Protein AF-A0A2V5Q9U6-F1 (afdb_monomer)

Sequence (113 aa):
DKLDFEEENKKVVEKGGKPAEAVPVLLGITKASLETDSFISAASFQDTTRVLTEAATLGKVDKLRGFKENVIMGHLIPAGTGFPEHRQIKLVEKGEPIGAPVMEEAEPQPAIG

Nearest PDB structures (foldseek):
  7rwi-assembly1_D  TM=9.047E-01  e=7.176E-08  Mycobacterium tuberculosis
  4g7z-assembly2_N  TM=9.549E-01  e=2.381E-07  Thermus thermophilus HB8
  8w8n-assembly1_D  TM=9.465E-01  e=2.702E-07  Thermus thermophilus HB8
  5x22-assembly1_D  TM=9.523E-01  e=3.265E-07  Thermus thermophilus HB8
  4oiq-assembly1_D  TM=9.471E-01  e=3.265E-07  Thermus thermophilus HB8

pLDDT: mean 88.53, std 12.09, range [50.31, 98.0]

Solvent-accessible surface area (backbone atoms only — not comparable to full-atom values): 7364 Å² total; per-residue (Å²): 106,72,68,56,50,55,54,50,32,49,56,32,44,76,70,73,45,83,61,83,86,86,77,94,77,92,68,56,73,69,58,52,51,56,69,43,87,39,53,65,45,15,29,70,70,53,65,39,72,60,42,51,51,55,35,62,75,69,64,64,77,71,80,64,78,46,57,60,38,16,56,76,72,71,45,80,37,74,51,73,72,44,30,69,75,59,64,66,64,75,88,76,84,91,70,79,77,91,67,78,83,79,76,77,76,75,74,82,75,79,82,83,128

Foldseek 3Di:
DVVVLVVVQVVQVVVVHDRDDDDDDDDDPLVVQLPDLALQSNLVPDPVVVSVVVCVVVVRDGPCQAQNSCVVVVHDGCDDCNPPVNVPDDDDDPDDDDDDPPPPPPDPDPPDD

Mean predicted aligned error: 10.2 Å

Structure (mmCIF, N/CA/C/O backbone):
data_AF-A0A2V5Q9U6-F1
#
_entry.id   AF-A0A2V5Q9U6-F1
#
loop_
_atom_site.group_PDB
_atom_site.id
_atom_site.type_symbol
_atom_site.label_atom_id
_atom_site.label_alt_id
_atom_site.label_comp_id
_atom_site.label_asym_id
_atom_site.label_entity_id
_atom_site.label_seq_id
_atom_site.pdbx_PDB_ins_code
_atom_site.Cartn_x
_atom_site.Cartn_y
_atom_site.Cartn_z
_atom_site.occupancy
_atom_site.B_iso_or_equiv
_atom_site.auth_seq_id
_atom_site.auth_comp_id
_atom_site.auth_asym_id
_atom_site.auth_atom_id
_atom_site.pdbx_PDB_model_num
ATOM 1 N N . ASP A 1 1 ? -9.430 1.331 0.817 1.00 83.25 1 ASP A N 1
ATOM 2 C CA . ASP A 1 1 ? -9.485 2.382 -0.226 1.00 83.25 1 ASP A CA 1
ATOM 3 C C . ASP A 1 1 ? -10.926 2.582 -0.744 1.00 83.25 1 ASP A C 1
ATOM 5 O O . ASP A 1 1 ? -11.808 1.807 -0.380 1.00 83.25 1 ASP A O 1
ATOM 9 N N . LYS A 1 2 ? -11.195 3.605 -1.573 1.00 87.19 2 LYS A N 1
ATOM 10 C CA . LYS A 1 2 ? -12.458 3.795 -2.314 1.00 87.19 2 LYS A CA 1
ATOM 11 C C . LYS A 1 2 ? -12.796 2.572 -3.175 1.00 87.19 2 LYS A C 1
ATOM 13 O O . LYS A 1 2 ? -13.957 2.177 -3.221 1.00 87.19 2 LYS A O 1
ATOM 18 N N . LEU A 1 3 ? -11.798 1.972 -3.828 1.00 88.25 3 LEU A N 1
ATOM 19 C CA . LEU A 1 3 ? -12.013 0.787 -4.667 1.00 88.25 3 LEU A CA 1
ATOM 20 C C . LEU A 1 3 ? -12.500 -0.414 -3.846 1.00 88.25 3 LEU A C 1
ATOM 22 O O . LEU A 1 3 ? -13.470 -1.060 -4.233 1.00 88.25 3 LEU A O 1
ATOM 26 N N . ASP A 1 4 ? -11.894 -0.668 -2.682 1.00 89.75 4 ASP A N 1
ATOM 27 C CA . ASP A 1 4 ? -12.337 -1.755 -1.796 1.00 89.75 4 ASP A CA 1
ATOM 28 C C . ASP A 1 4 ? -13.749 -1.502 -1.255 1.00 89.75 4 ASP A C 1
ATOM 30 O O . ASP A 1 4 ? -14.545 -2.430 -1.130 1.00 89.75 4 ASP A O 1
ATOM 34 N N . PHE A 1 5 ? -14.075 -0.240 -0.951 1.00 92.69 5 PHE A N 1
ATOM 35 C CA . PHE A 1 5 ? -15.416 0.153 -0.520 1.00 92.69 5 PHE A CA 1
ATOM 36 C C . PHE A 1 5 ? -16.467 -0.143 -1.597 1.00 92.69 5 PHE A C 1
ATOM 38 O O . PHE A 1 5 ? -17.518 -0.708 -1.295 1.00 92.69 5 PHE A O 1
ATOM 45 N N . GLU A 1 6 ? -16.186 0.207 -2.855 1.00 93.50 6 GLU A N 1
ATOM 46 C CA . GLU A 1 6 ? -17.0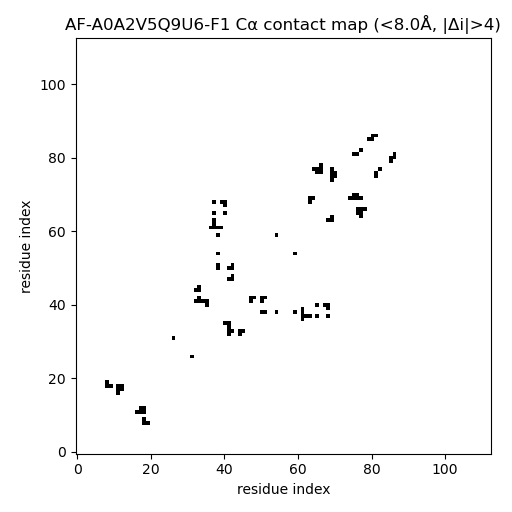76 -0.079 -3.984 1.00 93.50 6 GLU A CA 1
ATOM 47 C C . GLU A 1 6 ? -17.207 -1.590 -4.238 1.00 93.50 6 GLU A C 1
ATOM 49 O O . GLU A 1 6 ? -18.319 -2.083 -4.452 1.00 93.50 6 GLU A O 1
ATOM 54 N N . GLU A 1 7 ? -16.102 -2.341 -4.162 1.00 94.56 7 GLU A N 1
ATOM 55 C CA . GLU A 1 7 ? -16.100 -3.798 -4.324 1.00 94.56 7 GLU A CA 1
ATOM 56 C C . GLU A 1 7 ? -16.922 -4.495 -3.230 1.00 94.56 7 GLU A C 1
ATOM 58 O O . GLU A 1 7 ? -17.738 -5.374 -3.524 1.00 94.56 7 GLU A O 1
ATOM 63 N N . GLU A 1 8 ? -16.750 -4.097 -1.969 1.00 95.19 8 GLU A N 1
ATOM 64 C CA . GLU A 1 8 ? -17.477 -4.699 -0.852 1.00 95.19 8 GLU A CA 1
ATOM 65 C C . GLU A 1 8 ? -18.965 -4.341 -0.894 1.00 95.19 8 GLU A C 1
ATOM 67 O O . GLU A 1 8 ? -19.819 -5.215 -0.732 1.00 95.19 8 GLU A O 1
ATOM 72 N N . ASN A 1 9 ? -19.304 -3.092 -1.225 1.00 96.00 9 ASN A N 1
ATOM 73 C CA . ASN A 1 9 ? -20.695 -2.694 -1.428 1.00 96.00 9 ASN A CA 1
ATOM 74 C C . ASN A 1 9 ? -21.370 -3.505 -2.535 1.00 96.00 9 ASN A C 1
ATOM 76 O O . ASN A 1 9 ? -22.518 -3.922 -2.369 1.00 96.00 9 ASN A O 1
ATOM 80 N N . LYS A 1 10 ? -20.665 -3.785 -3.636 1.00 96.06 10 LYS A N 1
ATOM 81 C CA . LYS A 1 10 ? -21.189 -4.642 -4.703 1.00 96.06 10 LYS A CA 1
ATOM 82 C C . LYS A 1 10 ? -21.539 -6.040 -4.176 1.00 96.06 10 LYS A C 1
ATOM 84 O O . LYS A 1 10 ? -22.649 -6.511 -4.415 1.00 96.06 10 LYS A O 1
ATOM 89 N N . LYS A 1 11 ? -20.654 -6.663 -3.387 1.00 96.56 11 LYS A N 1
ATOM 90 C CA . LYS A 1 11 ? -20.904 -7.981 -2.767 1.00 96.56 11 LYS A CA 1
ATOM 91 C C . LYS A 1 11 ? -22.097 -7.962 -1.812 1.00 96.56 11 LYS A C 1
ATOM 93 O O . LYS A 1 11 ? -22.851 -8.932 -1.752 1.00 96.56 11 LYS A O 1
ATOM 98 N N . VAL A 1 12 ? -22.266 -6.888 -1.041 1.00 96.12 12 VAL A N 1
ATOM 99 C CA . VAL A 1 12 ? -23.394 -6.739 -0.108 1.00 96.12 12 VAL A CA 1
ATOM 100 C C . VAL A 1 12 ? -24.717 -6.639 -0.866 1.00 96.12 12 VAL A C 1
ATOM 102 O O . VAL A 1 12 ? -25.675 -7.322 -0.505 1.00 96.12 12 VAL A O 1
ATOM 105 N N . VAL A 1 13 ? -24.759 -5.849 -1.941 1.00 95.44 13 VAL A N 1
ATOM 106 C C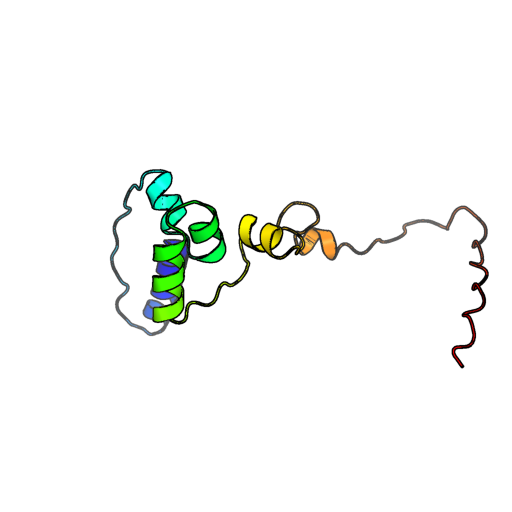A . VAL A 1 13 ? -25.950 -5.702 -2.793 1.00 95.44 13 VAL A CA 1
ATOM 107 C C . VAL A 1 13 ? -26.314 -7.022 -3.472 1.00 95.44 13 VAL A C 1
ATOM 109 O O . VAL A 1 13 ? -27.482 -7.399 -3.476 1.00 95.44 13 VAL A O 1
ATOM 112 N N . GLU A 1 14 ? -25.330 -7.769 -3.981 1.00 96.00 14 GLU A N 1
ATOM 113 C CA . GLU A 1 14 ? -25.546 -9.100 -4.576 1.00 96.00 14 GLU A CA 1
ATOM 114 C C . GLU A 1 14 ? -26.151 -10.103 -3.581 1.00 96.00 14 GLU A C 1
ATOM 116 O O . GLU A 1 14 ? -26.926 -10.977 -3.965 1.00 96.00 14 GLU A O 1
ATOM 121 N N . LYS A 1 15 ? -25.854 -9.951 -2.286 1.00 95.94 15 LYS A N 1
ATOM 122 C CA . LYS A 1 15 ? -26.439 -10.750 -1.197 1.00 95.94 15 LYS A CA 1
ATOM 123 C C . LYS A 1 15 ? -27.792 -10.215 -0.702 1.00 95.94 15 LYS A C 1
ATOM 125 O O . LYS A 1 15 ? -28.326 -10.743 0.271 1.00 95.94 15 LYS A O 1
ATOM 130 N N . GLY A 1 16 ? -28.342 -9.174 -1.334 1.00 94.44 16 GLY A N 1
ATOM 131 C CA . GLY A 1 16 ? -29.603 -8.533 -0.945 1.00 94.44 16 GLY A CA 1
ATOM 132 C C . GLY A 1 16 ? -29.505 -7.640 0.298 1.00 94.44 16 GLY A C 1
ATOM 133 O O . GLY A 1 16 ? -30.528 -7.290 0.886 1.00 94.44 16 GLY A O 1
ATOM 134 N N . GLY A 1 17 ? -28.290 -7.293 0.728 1.00 95.81 17 GLY A N 1
ATOM 135 C CA . GLY A 1 17 ? -28.049 -6.403 1.861 1.00 95.81 17 GLY A CA 1
ATOM 136 C C . GLY A 1 17 ? -28.144 -4.919 1.496 1.00 95.81 17 GLY A C 1
ATOM 137 O O . GLY A 1 17 ? -28.199 -4.537 0.327 1.00 95.81 17 GLY A O 1
ATOM 138 N N . LYS A 1 18 ? -28.124 -4.058 2.521 1.00 95.69 18 LYS A N 1
AT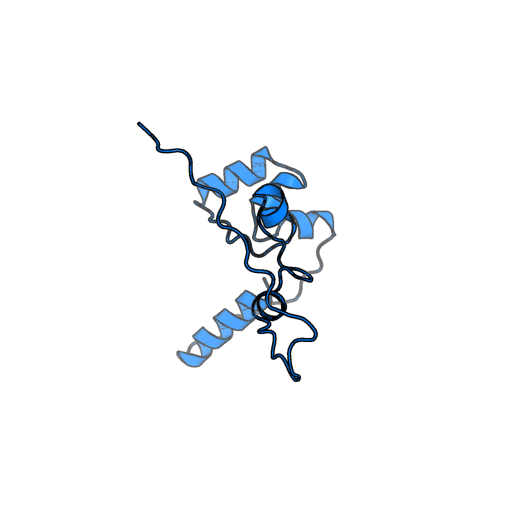OM 139 C CA . LYS A 1 18 ? -28.0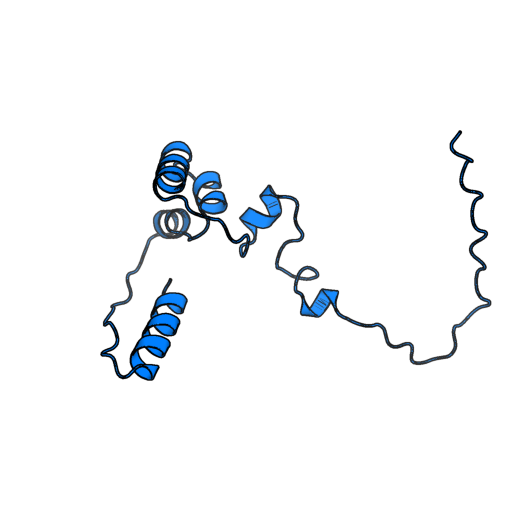71 -2.600 2.349 1.00 95.69 18 LYS A CA 1
ATOM 140 C C . LYS A 1 18 ? -26.609 -2.149 2.174 1.00 95.6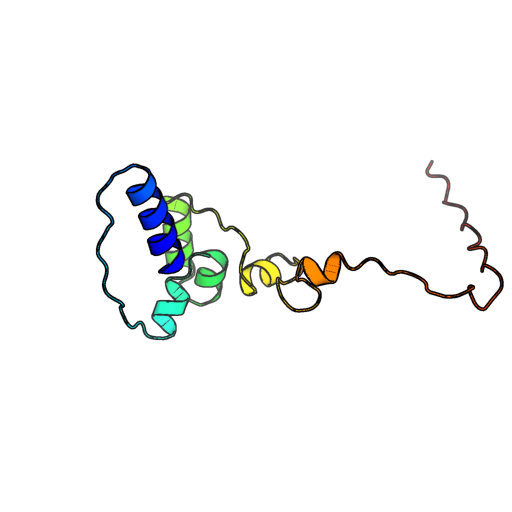9 18 LYS A C 1
ATOM 142 O O . LYS A 1 18 ? -25.810 -2.443 3.064 1.00 95.69 18 LYS A O 1
ATOM 147 N N . PRO A 1 19 ? -26.248 -1.439 1.088 1.00 95.25 19 PRO A N 1
ATOM 1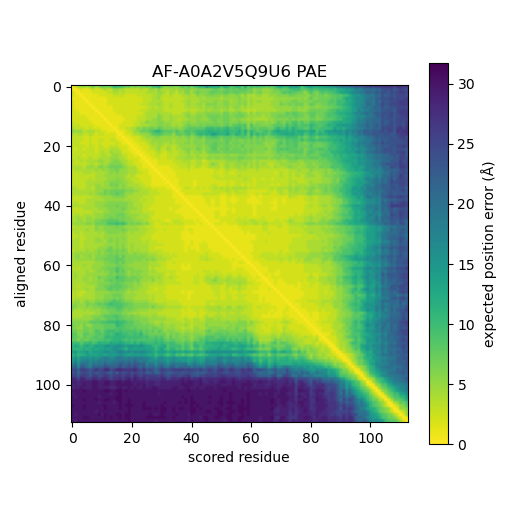48 C CA . PRO A 1 19 ? -24.889 -0.934 0.896 1.00 95.25 19 PRO A CA 1
ATOM 149 C C . PRO A 1 19 ? -24.534 0.131 1.940 1.00 95.25 19 PRO A C 1
ATOM 151 O O . PRO A 1 19 ? -25.409 0.827 2.460 1.00 95.25 19 PRO A O 1
ATOM 154 N N . ALA A 1 20 ? -23.242 0.270 2.227 1.00 95.38 20 ALA A N 1
ATOM 155 C CA . ALA A 1 20 ? -22.720 1.316 3.092 1.00 95.38 20 ALA A CA 1
ATOM 156 C C . ALA A 1 20 ? -22.696 2.677 2.375 1.00 95.38 20 ALA A C 1
ATOM 158 O O . ALA A 1 20 ? -22.479 2.756 1.164 1.00 95.38 20 ALA A O 1
ATOM 159 N N . GLU A 1 21 ? -22.873 3.751 3.143 1.00 94.69 21 GLU A N 1
ATOM 160 C CA . GLU A 1 21 ? -22.789 5.139 2.680 1.00 94.69 21 GLU A CA 1
ATOM 161 C C . GLU A 1 21 ? -21.446 5.743 3.115 1.00 94.69 21 GLU A C 1
ATOM 163 O O . GLU A 1 21 ? -21.009 5.545 4.249 1.00 94.69 21 GLU A O 1
ATOM 168 N N . ALA A 1 22 ? -20.782 6.478 2.223 1.00 93.56 22 ALA A N 1
ATOM 169 C CA . ALA A 1 22 ? -19.511 7.140 2.509 1.00 93.56 22 ALA A CA 1
ATOM 170 C C . ALA A 1 22 ? -19.422 8.490 1.793 1.00 93.56 22 ALA A C 1
ATOM 172 O O . ALA A 1 22 ? -20.083 8.720 0.780 1.00 93.56 22 ALA A O 1
ATOM 173 N N . VAL A 1 23 ? -18.566 9.374 2.307 1.00 94.25 23 VAL A N 1
ATOM 174 C CA . VAL A 1 23 ? -18.263 10.680 1.711 1.00 94.25 23 VAL A CA 1
ATOM 175 C C . VAL A 1 23 ? -16.768 10.779 1.402 1.00 94.25 23 VAL A C 1
ATOM 177 O O . VAL A 1 23 ? -15.955 10.263 2.172 1.00 94.25 23 VAL A O 1
ATOM 180 N N . PRO A 1 24 ? -16.372 11.421 0.289 1.00 91.94 24 PRO A N 1
ATOM 181 C CA . PRO A 1 24 ? -14.963 11.608 -0.025 1.00 91.94 24 PRO A CA 1
ATOM 182 C C . PRO A 1 24 ? -14.308 12.540 1.000 1.00 91.94 24 PRO A C 1
ATOM 184 O O . PRO A 1 24 ? -14.845 13.596 1.331 1.00 91.94 24 PRO A O 1
ATOM 187 N N . VAL A 1 25 ? -13.120 12.162 1.474 1.00 92.25 25 VAL A N 1
ATOM 188 C CA . VAL A 1 25 ? -12.312 12.964 2.401 1.00 92.25 25 VAL A CA 1
ATOM 189 C C . VAL A 1 25 ? -11.006 13.342 1.715 1.00 92.25 25 VAL A C 1
ATOM 191 O O . VAL A 1 25 ? -10.310 12.482 1.177 1.00 92.25 25 VAL A O 1
ATOM 194 N N . LEU A 1 26 ? -10.660 14.631 1.743 1.00 94.06 26 LEU A N 1
ATOM 195 C CA . LEU A 1 26 ? -9.388 15.117 1.217 1.00 94.06 26 LEU A CA 1
ATOM 196 C C . LEU A 1 26 ? -8.299 14.992 2.285 1.00 94.06 26 LEU A C 1
ATOM 198 O O . LEU A 1 26 ? -8.406 15.565 3.369 1.00 94.06 26 LEU A O 1
ATOM 202 N N . LEU A 1 27 ? -7.236 14.258 1.964 1.00 93.88 27 LEU A N 1
ATOM 203 C CA . LEU A 1 27 ? -6.067 14.087 2.822 1.00 93.88 27 LEU A CA 1
ATOM 204 C C . LEU A 1 27 ? -4.873 14.851 2.239 1.00 93.88 27 LEU A C 1
ATOM 206 O O . LEU A 1 27 ? -4.697 14.914 1.024 1.00 93.88 27 LEU A O 1
ATOM 210 N N . GLY A 1 28 ? -4.028 15.412 3.108 1.00 96.88 28 GLY A N 1
ATOM 211 C CA . GLY A 1 28 ? -2.732 15.955 2.694 1.00 96.88 28 GLY A CA 1
ATOM 212 C C . GLY A 1 28 ? -1.754 14.846 2.291 1.00 96.88 28 GLY A C 1
ATOM 213 O O . GLY A 1 28 ? -1.899 13.706 2.734 1.00 96.88 28 GLY A O 1
ATOM 214 N N . ILE A 1 29 ? -0.722 15.186 1.508 1.00 95.50 29 ILE A N 1
ATOM 215 C CA . ILE A 1 29 ? 0.232 14.211 0.942 1.00 95.50 29 ILE A CA 1
ATOM 216 C C . ILE A 1 29 ? 0.889 13.313 2.000 1.00 95.50 29 ILE A C 1
ATOM 218 O O . ILE A 1 29 ? 1.017 12.109 1.792 1.00 95.50 29 ILE A O 1
ATOM 222 N N . THR A 1 30 ? 1.243 13.869 3.161 1.00 95.25 30 THR A N 1
ATOM 223 C CA . THR A 1 30 ? 1.865 13.129 4.266 1.00 95.25 30 THR A CA 1
ATOM 224 C C . THR A 1 30 ? 0.901 12.103 4.843 1.00 95.25 30 THR A C 1
ATOM 226 O O . THR A 1 30 ? 1.255 10.938 4.991 1.00 95.25 30 THR A O 1
ATOM 229 N N . LYS A 1 31 ? -0.342 12.519 5.115 1.00 93.38 31 LYS A N 1
ATOM 230 C CA . LYS A 1 31 ? -1.359 11.628 5.675 1.00 93.38 31 LYS A CA 1
ATOM 231 C C . LYS A 1 31 ? -1.741 10.543 4.671 1.00 93.38 31 LYS A C 1
ATOM 233 O O . LYS A 1 31 ? -1.745 9.378 5.029 1.00 93.38 31 LYS A O 1
ATOM 238 N N . ALA A 1 32 ? -1.955 10.905 3.407 1.00 92.56 32 ALA A N 1
ATOM 239 C CA . ALA A 1 32 ? -2.215 9.937 2.345 1.00 92.56 32 ALA A CA 1
ATOM 240 C C . ALA A 1 32 ? -1.077 8.907 2.187 1.00 92.56 32 ALA A C 1
ATOM 242 O O . ALA A 1 32 ? -1.344 7.742 1.919 1.00 92.56 32 ALA A O 1
ATOM 243 N N . SER A 1 33 ? 0.183 9.313 2.391 1.00 93.44 33 SER A N 1
ATOM 244 C CA . SER A 1 33 ? 1.340 8.412 2.277 1.00 93.44 33 SER A CA 1
ATOM 245 C C . SER A 1 33 ? 1.503 7.466 3.469 1.00 93.44 33 SER A C 1
ATOM 247 O O . SER A 1 33 ? 2.025 6.370 3.292 1.00 93.44 33 SER A O 1
ATOM 249 N N . LEU A 1 34 ? 1.082 7.874 4.672 1.00 93.69 34 LEU A N 1
ATOM 250 C CA . LEU A 1 34 ? 1.116 7.032 5.876 1.00 93.69 34 LEU A CA 1
ATOM 251 C C . LEU A 1 34 ? -0.078 6.068 5.956 1.00 93.69 34 LEU A C 1
ATOM 253 O O . LEU A 1 34 ? 0.057 4.993 6.527 1.00 93.69 34 LEU A O 1
ATOM 257 N N . GLU A 1 35 ? -1.220 6.441 5.375 1.00 90.75 35 GLU A N 1
ATOM 258 C CA . GLU A 1 35 ? -2.465 5.651 5.354 1.00 90.75 35 GLU A CA 1
ATOM 259 C C . GLU A 1 35 ? -2.529 4.646 4.186 1.00 90.75 35 GLU A C 1
ATOM 261 O O . GLU A 1 35 ? -3.585 4.084 3.905 1.00 90.75 35 GLU A O 1
ATOM 266 N N . THR A 1 36 ? -1.421 4.424 3.471 1.00 91.38 36 THR A N 1
ATOM 267 C CA . THR A 1 36 ? -1.355 3.387 2.430 1.00 91.38 36 THR A CA 1
ATOM 268 C C . THR A 1 36 ? -1.525 1.987 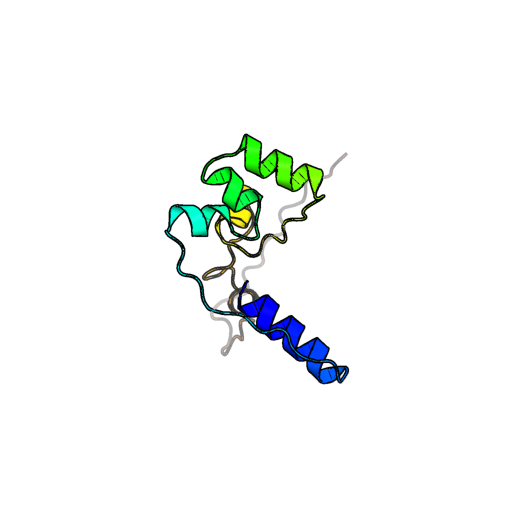3.030 1.00 91.38 36 THR A C 1
ATOM 270 O O . THR A 1 36 ? -1.083 1.714 4.148 1.00 91.38 36 THR A O 1
ATOM 273 N N . ASP A 1 37 ? -2.132 1.071 2.273 1.00 91.12 37 ASP A N 1
ATOM 274 C CA . ASP A 1 37 ? -2.386 -0.302 2.728 1.00 91.12 37 ASP A CA 1
ATOM 275 C C . ASP A 1 37 ? -1.096 -1.090 3.000 1.00 91.12 37 ASP A C 1
ATOM 277 O O . ASP A 1 37 ? -1.074 -2.002 3.831 1.00 91.12 37 ASP A O 1
ATOM 281 N N . SER A 1 38 ? -0.009 -0.732 2.312 1.00 95.50 38 SER A N 1
ATOM 282 C CA . SER A 1 38 ? 1.295 -1.343 2.527 1.00 95.50 38 SER A CA 1
ATOM 283 C C . SER A 1 38 ? 2.005 -0.731 3.727 1.00 95.50 38 SER A C 1
ATOM 285 O O . SER A 1 38 ? 2.517 0.393 3.679 1.00 95.50 38 SER A O 1
ATOM 287 N N . PHE A 1 39 ? 2.132 -1.517 4.795 1.00 96.44 39 PHE A N 1
ATOM 288 C CA . PHE A 1 39 ? 2.907 -1.087 5.953 1.00 96.44 39 PHE A CA 1
ATOM 289 C C . PHE A 1 39 ? 4.406 -0.992 5.633 1.00 96.44 39 PHE A C 1
ATOM 291 O O . PHE A 1 39 ? 5.092 -0.190 6.259 1.00 96.44 39 PHE A O 1
ATOM 298 N N . ILE A 1 40 ? 4.919 -1.757 4.657 1.00 96.56 40 ILE A N 1
ATOM 299 C CA . ILE A 1 40 ? 6.319 -1.666 4.213 1.00 96.56 40 ILE A CA 1
ATOM 300 C C . ILE A 1 40 ? 6.564 -0.298 3.568 1.00 96.56 40 ILE A C 1
ATOM 302 O O . ILE A 1 40 ? 7.494 0.423 3.941 1.00 96.56 40 ILE A O 1
ATOM 306 N N . SER A 1 41 ? 5.687 0.098 2.644 1.00 96.00 41 SER A N 1
ATOM 307 C CA . SER A 1 41 ? 5.729 1.407 1.999 1.00 96.00 41 SER A CA 1
ATOM 308 C C . SER A 1 41 ? 5.551 2.541 3.012 1.00 96.00 41 SER A C 1
ATOM 310 O O . SER A 1 41 ? 6.348 3.482 2.993 1.00 96.00 41 SER A O 1
ATOM 312 N N . ALA A 1 42 ? 4.574 2.443 3.922 1.00 96.25 42 ALA A N 1
ATOM 313 C CA . ALA A 1 42 ? 4.327 3.446 4.960 1.00 96.25 42 ALA A CA 1
ATOM 314 C C . ALA A 1 42 ? 5.524 3.598 5.920 1.00 96.25 42 ALA A C 1
ATOM 316 O O . ALA A 1 42 ? 6.004 4.710 6.135 1.00 96.25 42 ALA A O 1
ATOM 317 N N . ALA A 1 43 ? 6.065 2.487 6.433 1.00 96.94 43 ALA A N 1
ATOM 318 C CA . ALA A 1 43 ? 7.182 2.487 7.381 1.00 96.94 43 ALA A CA 1
ATOM 319 C C . ALA A 1 43 ? 8.492 3.001 6.762 1.00 96.94 43 ALA A C 1
ATOM 321 O O . ALA A 1 43 ? 9.319 3.575 7.472 1.00 96.94 43 ALA A O 1
ATOM 322 N N . SER A 1 44 ? 8.674 2.816 5.447 1.00 96.88 44 SER A N 1
ATOM 323 C CA . SER A 1 44 ? 9.814 3.359 4.691 1.00 96.88 44 SER A CA 1
ATOM 324 C C . SER A 1 44 ? 9.728 4.868 4.443 1.00 96.88 44 SER A C 1
ATOM 326 O O . SER A 1 44 ? 10.727 5.488 4.086 1.00 96.88 44 SER A O 1
ATOM 328 N N . PHE A 1 45 ? 8.539 5.462 4.588 1.00 95.62 45 PHE A N 1
ATOM 329 C CA . PHE A 1 45 ? 8.347 6.893 4.408 1.00 95.62 45 PHE A CA 1
ATOM 330 C C . PHE A 1 45 ? 8.729 7.647 5.683 1.00 95.62 45 PHE A C 1
ATOM 332 O O . PHE A 1 45 ? 9.714 8.383 5.669 1.00 95.62 45 PHE A O 1
ATOM 339 N N . GLN A 1 46 ? 7.960 7.467 6.763 1.00 95.88 46 GLN A N 1
ATOM 340 C CA . GLN A 1 46 ? 8.137 8.122 8.069 1.00 95.88 46 GLN A CA 1
ATOM 341 C C . GLN A 1 46 ? 7.493 7.273 9.189 1.00 95.88 46 GLN A C 1
ATOM 343 O O . GLN A 1 46 ? 6.859 6.258 8.911 1.00 95.88 46 GLN A O 1
ATOM 348 N N . ASP A 1 47 ? 7.647 7.682 10.456 1.00 95.75 47 ASP A N 1
ATOM 349 C CA . ASP A 1 47 ? 7.007 7.059 11.634 1.00 95.75 47 ASP A CA 1
ATOM 350 C C . ASP A 1 47 ? 7.229 5.537 11.780 1.00 95.75 47 ASP A C 1
ATOM 352 O O . ASP A 1 47 ? 6.378 4.811 12.300 1.00 95.75 47 ASP A O 1
ATOM 356 N N . THR A 1 48 ? 8.394 5.040 11.355 1.00 97.38 48 THR A N 1
ATOM 357 C CA . THR A 1 48 ? 8.705 3.608 11.199 1.00 97.38 48 THR A CA 1
ATOM 358 C C . THR A 1 48 ? 8.320 2.755 12.413 1.00 97.38 48 THR A C 1
ATOM 360 O O . THR A 1 48 ? 7.632 1.747 12.261 1.00 97.38 48 THR A O 1
ATOM 363 N N . THR A 1 49 ? 8.696 3.164 13.631 1.00 97.88 49 THR A N 1
ATOM 364 C CA . THR A 1 49 ? 8.393 2.407 14.860 1.00 97.88 49 THR A CA 1
ATOM 365 C C . THR A 1 49 ? 6.892 2.271 15.100 1.00 97.88 49 THR A C 1
ATOM 367 O O . THR A 1 49 ? 6.421 1.190 15.458 1.00 97.88 49 THR A O 1
ATOM 370 N N . ARG A 1 50 ? 6.127 3.348 14.884 1.00 97.12 50 ARG A N 1
ATOM 371 C CA . ARG A 1 50 ? 4.673 3.352 15.077 1.00 97.12 50 ARG A CA 1
ATOM 372 C C . ARG A 1 50 ? 4.001 2.437 14.056 1.00 97.12 50 ARG A C 1
ATOM 374 O O . ARG A 1 50 ? 3.238 1.558 14.445 1.00 97.12 50 ARG A O 1
ATOM 381 N N . VAL A 1 51 ? 4.356 2.586 12.778 1.00 97.38 51 VAL A N 1
ATOM 382 C CA . VAL A 1 51 ? 3.781 1.795 11.678 1.00 97.38 51 VAL A CA 1
ATOM 383 C C . VAL A 1 51 ? 4.045 0.298 11.866 1.00 97.38 51 VAL A C 1
ATOM 385 O O . VAL A 1 51 ? 3.122 -0.506 11.745 1.00 97.38 51 VAL A O 1
ATOM 388 N N . LEU A 1 52 ? 5.278 -0.093 12.208 1.00 97.62 52 LEU A N 1
ATOM 389 C CA . LEU A 1 52 ? 5.617 -1.504 12.427 1.00 97.62 52 LEU A CA 1
ATOM 390 C C . LEU A 1 52 ? 4.917 -2.089 13.660 1.00 97.62 52 LEU A C 1
ATOM 392 O O . LEU A 1 52 ? 4.481 -3.237 13.623 1.00 97.62 52 LEU A O 1
ATOM 396 N N . THR A 1 53 ? 4.761 -1.304 14.730 1.00 98.00 53 THR A N 1
ATOM 397 C CA . THR A 1 53 ? 4.057 -1.744 15.946 1.00 98.00 53 THR A CA 1
ATOM 398 C C . THR A 1 53 ? 2.577 -2.003 15.667 1.00 98.00 53 THR A C 1
ATOM 400 O O . THR A 1 53 ? 2.045 -3.047 16.051 1.00 98.00 53 THR A O 1
ATOM 403 N N . GLU A 1 54 ? 1.908 -1.087 14.965 1.00 96.31 54 GLU A N 1
ATOM 404 C CA . GLU A 1 54 ? 0.505 -1.246 14.567 1.00 96.31 54 GLU A CA 1
ATOM 405 C C .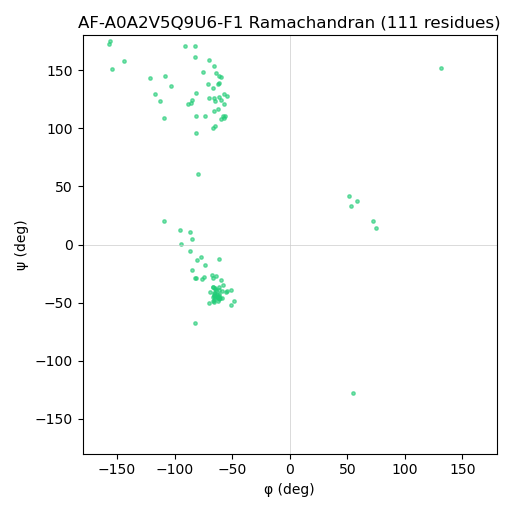 GLU A 1 54 ? 0.324 -2.449 13.631 1.00 96.31 54 GLU A C 1
ATOM 407 O O . GLU A 1 54 ? -0.574 -3.267 13.837 1.00 96.31 54 GLU A O 1
ATOM 412 N N . ALA A 1 55 ? 1.206 -2.603 12.637 1.00 97.12 55 ALA A N 1
ATOM 413 C CA . ALA A 1 55 ? 1.173 -3.729 11.710 1.00 97.12 55 ALA A CA 1
ATOM 414 C C . ALA A 1 55 ? 1.368 -5.077 12.422 1.00 97.12 55 ALA A C 1
ATOM 416 O O . ALA A 1 55 ? 0.610 -6.010 12.158 1.00 97.12 55 ALA A O 1
ATOM 417 N N . ALA A 1 56 ? 2.324 -5.167 13.352 1.00 97.69 56 ALA A N 1
ATOM 418 C CA . ALA A 1 56 ? 2.574 -6.375 14.135 1.00 97.69 56 ALA A CA 1
ATOM 419 C C . ALA A 1 56 ? 1.393 -6.722 15.053 1.00 97.69 56 ALA A C 1
ATOM 421 O O . ALA A 1 56 ? 0.988 -7.879 15.125 1.00 97.69 56 ALA A O 1
ATOM 422 N N . THR A 1 57 ? 0.800 -5.718 15.705 1.00 97.75 57 THR A N 1
ATOM 423 C CA . THR A 1 57 ? -0.346 -5.909 16.611 1.00 97.75 57 THR A CA 1
ATOM 424 C C . THR A 1 57 ? -1.587 -6.400 15.864 1.00 97.75 57 THR A C 1
ATOM 426 O O . THR A 1 57 ? -2.324 -7.242 16.370 1.00 97.75 57 THR A O 1
ATOM 429 N N . LEU A 1 58 ? -1.813 -5.898 14.648 1.00 96.06 58 LEU A N 1
ATOM 430 C CA . LEU A 1 58 ? -2.940 -6.287 13.796 1.00 96.06 58 LEU A CA 1
ATOM 431 C C . LEU A 1 58 ? -2.658 -7.530 12.935 1.00 96.06 58 LEU A C 1
ATOM 433 O O . LEU A 1 58 ? -3.553 -7.982 12.224 1.00 96.06 58 LEU A O 1
ATOM 437 N N . GLY A 1 59 ? -1.427 -8.056 12.948 1.00 96.38 59 GLY A N 1
ATOM 438 C CA . GLY A 1 59 ? -1.010 -9.149 12.068 1.00 96.38 59 GLY A CA 1
ATOM 439 C C . GLY A 1 59 ? -1.155 -8.810 10.581 1.00 96.38 59 GLY A C 1
ATOM 440 O O . GLY A 1 59 ? -1.572 -9.659 9.793 1.00 96.38 59 GLY A O 1
ATOM 441 N N . LYS A 1 60 ? -0.873 -7.557 10.189 1.00 95.88 60 LYS A N 1
ATOM 442 C CA . LYS A 1 60 ? -1.025 -7.110 8.797 1.00 95.88 60 LYS A CA 1
ATOM 443 C C . LYS A 1 60 ? -0.108 -7.907 7.866 1.00 95.88 60 LYS A C 1
ATOM 445 O O . LYS A 1 60 ? 1.064 -8.125 8.159 1.00 95.88 60 LYS A O 1
ATOM 450 N N . VAL A 1 61 ? -0.643 -8.268 6.702 1.00 95.81 61 VAL A N 1
ATOM 451 C CA . VAL A 1 61 ? 0.102 -8.919 5.619 1.00 95.81 61 VAL A CA 1
ATOM 452 C C . VAL A 1 61 ? 0.199 -7.957 4.446 1.00 95.81 61 VAL A C 1
ATOM 454 O O . VAL A 1 61 ? -0.822 -7.501 3.927 1.00 95.81 61 VAL A O 1
ATOM 457 N N . ASP A 1 62 ? 1.426 -7.669 4.025 1.00 95.88 62 ASP A N 1
ATOM 458 C CA . ASP A 1 62 ? 1.685 -6.849 2.849 1.00 95.88 62 ASP A CA 1
ATOM 459 C C . ASP A 1 62 ? 1.572 -7.697 1.575 1.00 95.88 62 ASP A C 1
ATOM 461 O O . ASP A 1 62 ? 2.132 -8.792 1.493 1.00 95.88 62 ASP A O 1
ATOM 465 N N . LYS A 1 63 ? 0.816 -7.209 0.588 1.00 94.44 63 LYS A N 1
ATOM 466 C CA . LYS A 1 63 ? 0.544 -7.935 -0.663 1.00 94.44 63 LYS A CA 1
ATOM 467 C C . LYS A 1 63 ? 1.514 -7.576 -1.791 1.00 94.44 63 LYS A C 1
ATOM 469 O O . LYS A 1 63 ? 1.346 -8.117 -2.882 1.00 94.44 63 LYS A O 1
ATOM 474 N N . LEU A 1 64 ? 2.483 -6.683 -1.556 1.00 93.88 64 LEU A N 1
ATOM 475 C CA . LEU A 1 64 ? 3.506 -6.277 -2.530 1.00 93.88 64 LEU A CA 1
ATOM 476 C C . LEU A 1 64 ? 2.904 -5.838 -3.876 1.00 93.88 64 LEU A C 1
ATOM 478 O O . LEU A 1 64 ? 3.377 -6.215 -4.949 1.00 93.88 64 LEU A O 1
ATOM 482 N N . ARG A 1 65 ? 1.806 -5.080 -3.835 1.00 91.38 65 ARG A N 1
ATOM 483 C CA . ARG A 1 65 ? 1.122 -4.595 -5.048 1.00 91.38 65 ARG A CA 1
ATOM 484 C C . ARG A 1 65 ? 1.746 -3.301 -5.563 1.00 91.38 65 ARG A C 1
ATOM 486 O O . ARG A 1 65 ? 1.561 -2.959 -6.728 1.00 91.38 65 ARG A O 1
ATOM 493 N N . GLY A 1 66 ? 2.447 -2.575 -4.696 1.00 92.31 66 GLY A N 1
ATOM 494 C CA . GLY A 1 66 ? 2.996 -1.259 -4.970 1.00 92.31 66 GLY A CA 1
ATOM 495 C C . GLY A 1 66 ? 4.418 -1.277 -5.520 1.00 92.31 66 GLY A C 1
ATOM 496 O O . GLY A 1 66 ? 5.125 -2.284 -5.537 1.00 92.31 66 GLY A O 1
ATOM 497 N N . PHE A 1 67 ? 4.869 -0.104 -5.956 1.00 94.38 67 PHE A N 1
ATOM 498 C CA . PHE A 1 67 ? 6.215 0.081 -6.492 1.00 94.38 67 PHE A CA 1
ATOM 499 C C . PHE A 1 67 ? 7.293 -0.032 -5.403 1.00 94.38 67 PHE A C 1
ATOM 501 O O . PHE A 1 67 ? 8.253 -0.781 -5.562 1.00 94.38 67 PHE A O 1
ATOM 508 N N . LYS A 1 68 ? 7.129 0.687 -4.282 1.00 95.31 68 LYS A N 1
ATOM 509 C CA . LYS A 1 68 ? 8.142 0.763 -3.213 1.00 95.31 68 LYS A CA 1
ATOM 510 C C . LYS A 1 68 ? 8.365 -0.575 -2.515 1.00 95.31 68 LYS A C 1
ATOM 512 O O . LYS A 1 68 ? 9.513 -0.955 -2.321 1.00 95.31 68 LYS A O 1
ATOM 517 N N . GLU A 1 69 ? 7.293 -1.296 -2.198 1.00 95.88 69 GLU A N 1
ATOM 518 C CA . GLU A 1 69 ? 7.371 -2.657 -1.654 1.00 95.88 69 GLU A CA 1
ATOM 519 C C . GLU A 1 69 ? 8.259 -3.563 -2.508 1.00 95.88 69 GLU A C 1
ATOM 521 O O . GLU A 1 69 ? 9.195 -4.174 -2.001 1.00 95.88 69 GLU A O 1
ATOM 526 N N . ASN A 1 70 ? 8.000 -3.615 -3.819 1.00 96.06 70 ASN A N 1
ATOM 527 C CA . ASN A 1 70 ? 8.755 -4.478 -4.723 1.00 96.06 70 ASN A CA 1
ATOM 528 C C . ASN A 1 70 ? 10.217 -4.038 -4.849 1.00 96.06 70 ASN A C 1
ATOM 530 O O . ASN A 1 70 ? 11.093 -4.896 -4.873 1.00 96.06 70 ASN A O 1
ATOM 534 N N . VAL A 1 71 ? 10.501 -2.729 -4.842 1.00 97.25 71 VAL A N 1
ATOM 535 C CA . VAL A 1 71 ? 11.884 -2.221 -4.816 1.00 97.25 71 VAL A CA 1
ATOM 536 C C . VAL A 1 71 ? 12.622 -2.676 -3.555 1.00 97.25 71 VAL A C 1
ATOM 538 O O . VAL A 1 71 ? 13.742 -3.165 -3.658 1.00 97.25 71 VAL A O 1
ATOM 541 N N . ILE A 1 72 ? 12.005 -2.552 -2.376 1.00 95.88 72 ILE A N 1
ATOM 542 C CA . ILE A 1 72 ? 12.622 -2.940 -1.095 1.00 95.88 72 ILE A CA 1
ATOM 543 C C . ILE A 1 72 ? 12.889 -4.450 -1.049 1.00 95.88 72 ILE A C 1
ATOM 545 O O . ILE A 1 72 ? 13.936 -4.874 -0.567 1.00 95.88 72 ILE A O 1
ATOM 549 N N . MET A 1 73 ? 11.967 -5.254 -1.585 1.00 96.00 73 MET A N 1
ATOM 550 C CA . MET A 1 73 ? 12.107 -6.713 -1.648 1.00 96.00 73 MET A CA 1
ATOM 551 C C . MET A 1 73 ? 13.060 -7.194 -2.755 1.00 96.00 73 MET A C 1
ATOM 553 O O . MET A 1 73 ? 13.390 -8.377 -2.795 1.00 96.00 73 MET A O 1
ATOM 557 N N . GLY A 1 74 ? 13.490 -6.318 -3.670 1.00 95.50 74 GLY A N 1
ATOM 558 C CA . GLY A 1 74 ? 14.289 -6.700 -4.840 1.00 95.50 74 GLY A CA 1
ATOM 559 C C . GLY A 1 74 ? 13.495 -7.449 -5.919 1.00 95.50 74 GLY A C 1
ATOM 560 O O . GLY A 1 74 ? 14.071 -8.154 -6.744 1.00 95.50 74 GLY A O 1
ATOM 561 N N . HIS A 1 75 ? 12.169 -7.319 -5.916 1.00 94.12 75 HIS A N 1
ATOM 562 C CA . HIS A 1 75 ? 11.291 -7.873 -6.940 1.00 94.12 75 HIS A CA 1
ATOM 563 C C . HIS A 1 75 ? 11.217 -6.959 -8.166 1.00 94.12 75 HIS A C 1
ATOM 565 O O . HIS A 1 75 ? 11.488 -5.757 -8.109 1.00 94.12 75 HIS A O 1
ATOM 571 N N . LEU A 1 76 ? 10.768 -7.521 -9.289 1.00 93.00 76 LEU A N 1
ATOM 572 C CA . LEU A 1 76 ? 10.437 -6.720 -10.460 1.00 93.00 76 LEU A CA 1
ATOM 573 C C . LEU A 1 76 ? 9.249 -5.800 -10.142 1.00 93.00 76 LEU A C 1
ATOM 575 O O . LEU A 1 76 ? 8.176 -6.262 -9.756 1.00 93.00 76 LEU A O 1
ATOM 579 N N . ILE A 1 77 ? 9.448 -4.498 -10.323 1.00 95.44 77 ILE A N 1
ATOM 580 C CA . ILE A 1 77 ? 8.420 -3.475 -10.113 1.00 95.44 77 ILE A CA 1
ATOM 581 C C . ILE A 1 77 ? 7.197 -3.705 -11.016 1.00 95.44 77 ILE A C 1
ATOM 583 O O . ILE A 1 77 ? 7.360 -4.077 -12.177 1.00 95.44 77 ILE A O 1
ATOM 587 N N . PRO A 1 78 ? 5.968 -3.431 -10.547 1.00 93.69 78 PRO A N 1
ATOM 588 C CA . PRO A 1 78 ? 4.757 -3.543 -11.356 1.00 93.69 78 PRO A CA 1
ATOM 589 C C . PRO A 1 78 ? 4.607 -2.312 -12.265 1.00 93.69 78 PRO A C 1
ATOM 591 O O . PRO A 1 78 ? 3.670 -1.533 -12.127 1.00 93.69 78 PRO A O 1
ATOM 594 N N . ALA A 1 79 ? 5.580 -2.085 -13.146 1.00 93.50 79 ALA A N 1
ATOM 595 C CA . ALA A 1 79 ? 5.583 -0.992 -14.110 1.00 93.50 79 ALA A CA 1
ATOM 596 C C . ALA A 1 79 ? 6.434 -1.348 -15.333 1.00 93.50 79 ALA A C 1
ATOM 598 O O . ALA A 1 79 ? 7.405 -2.102 -15.228 1.00 93.50 79 ALA A O 1
ATOM 599 N N . GLY A 1 80 ? 6.092 -0.782 -16.493 1.00 93.00 80 GLY A N 1
ATOM 600 C CA . GLY A 1 80 ? 6.828 -1.015 -17.737 1.00 93.00 80 GLY A CA 1
ATOM 601 C C . GLY A 1 80 ? 6.936 -2.509 -18.047 1.00 93.00 80 GLY A C 1
ATOM 602 O O . GLY A 1 80 ? 5.944 -3.227 -17.994 1.00 93.00 80 GLY A O 1
ATOM 603 N N . THR A 1 81 ? 8.148 -3.006 -18.294 1.00 91.88 81 THR A N 1
ATOM 604 C CA . THR A 1 81 ? 8.402 -4.432 -18.576 1.00 91.88 81 THR A CA 1
ATOM 605 C C . THR A 1 81 ? 8.022 -5.379 -17.435 1.00 91.88 81 THR A C 1
ATOM 607 O O . THR A 1 81 ? 7.949 -6.584 -17.653 1.00 91.88 81 THR A O 1
ATOM 610 N N . GLY A 1 82 ? 7.756 -4.867 -16.230 1.00 90.19 82 GLY A N 1
ATOM 611 C CA . GLY A 1 82 ? 7.259 -5.665 -15.114 1.00 90.19 82 GLY A CA 1
ATOM 612 C C . GLY A 1 82 ? 5.762 -5.962 -15.139 1.00 90.19 82 GLY A C 1
ATOM 613 O O . GLY A 1 82 ? 5.315 -6.878 -14.436 1.00 90.19 82 GLY A O 1
ATOM 614 N N . PHE A 1 83 ? 4.984 -5.273 -15.979 1.00 92.19 83 PHE A N 1
ATOM 615 C CA . PHE A 1 83 ? 3.578 -5.618 -16.166 1.00 92.19 83 PHE A CA 1
ATOM 616 C C . PHE A 1 83 ? 3.427 -7.036 -16.750 1.00 92.19 83 PHE A C 1
ATOM 618 O O . PHE A 1 83 ? 4.207 -7.424 -17.630 1.00 92.19 83 PHE A O 1
ATOM 625 N N . PRO A 1 84 ? 2.464 -7.843 -16.263 1.00 86.12 84 PRO A N 1
ATOM 626 C CA . PRO A 1 84 ? 2.235 -9.202 -16.761 1.00 86.12 84 PRO A CA 1
ATOM 627 C C . PRO A 1 84 ? 2.092 -9.279 -18.287 1.00 86.12 84 PRO A C 1
ATOM 629 O O . PRO A 1 84 ? 2.657 -10.174 -18.911 1.00 86.12 84 PRO A O 1
ATOM 632 N N . GLU A 1 85 ? 1.412 -8.305 -18.886 1.00 87.75 85 GLU A N 1
ATOM 633 C CA . GLU A 1 85 ? 1.139 -8.206 -20.319 1.00 87.75 85 GLU A CA 1
ATOM 634 C C . GLU A 1 85 ? 2.426 -8.097 -21.140 1.00 87.75 85 GLU A C 1
ATOM 636 O O . GLU A 1 85 ? 2.523 -8.675 -22.219 1.00 87.75 85 GLU A O 1
ATOM 641 N N . HIS A 1 86 ? 3.432 -7.390 -20.620 1.00 87.75 86 HIS A N 1
ATOM 642 C CA . HIS A 1 86 ? 4.721 -7.229 -21.290 1.00 87.75 86 HIS A CA 1
ATOM 643 C C . HIS A 1 86 ? 5.655 -8.420 -21.067 1.00 87.75 86 HIS A C 1
ATOM 645 O O . HIS A 1 86 ? 6.452 -8.743 -21.944 1.00 87.75 86 HIS A O 1
ATOM 651 N N . ARG A 1 87 ? 5.531 -9.120 -19.934 1.00 82.81 87 ARG A N 1
ATOM 652 C CA . ARG A 1 87 ? 6.316 -10.335 -19.655 1.00 82.81 87 ARG A CA 1
ATOM 653 C C . ARG A 1 87 ? 5.850 -11.553 -20.439 1.00 82.81 87 ARG A C 1
ATOM 655 O O . ARG A 1 87 ? 6.642 -12.452 -20.692 1.00 82.81 87 ARG A O 1
ATOM 662 N N . GLN A 1 88 ? 4.571 -11.602 -20.794 1.00 84.62 88 GLN A N 1
ATOM 663 C CA . GLN A 1 88 ? 3.961 -12.749 -21.469 1.00 84.62 88 GLN A CA 1
ATOM 664 C C . GLN A 1 88 ? 3.916 -12.600 -22.996 1.00 84.62 88 GLN A C 1
ATOM 666 O O . GLN A 1 88 ? 3.249 -13.385 -23.673 1.00 84.62 88 GLN A O 1
ATOM 671 N N . ILE A 1 89 ? 4.633 -11.619 -23.555 1.00 86.38 89 ILE A N 1
ATOM 672 C CA . ILE A 1 89 ? 4.737 -11.450 -25.005 1.00 86.38 89 ILE A CA 1
ATOM 673 C C . ILE A 1 89 ? 5.476 -12.659 -25.584 1.00 86.38 89 ILE A C 1
ATOM 675 O O . ILE A 1 89 ? 6.658 -12.875 -25.322 1.00 86.38 89 ILE A O 1
ATOM 679 N N . LYS A 1 90 ? 4.772 -13.441 -26.403 1.00 84.12 90 LYS A N 1
ATOM 680 C CA . LYS A 1 90 ? 5.374 -14.499 -27.215 1.00 84.12 90 LYS A CA 1
ATOM 681 C C . LYS A 1 90 ? 5.824 -13.902 -28.540 1.00 84.12 90 LYS A C 1
ATOM 683 O O . LYS A 1 90 ? 5.008 -13.365 -29.288 1.00 84.12 90 LYS A O 1
ATOM 688 N N . LEU A 1 91 ? 7.116 -14.009 -28.823 1.00 85.06 91 LEU A N 1
ATOM 689 C CA . LEU A 1 91 ? 7.662 -13.674 -30.131 1.00 85.06 91 LEU A CA 1
ATOM 690 C C . LEU A 1 91 ? 7.113 -14.665 -31.162 1.00 85.06 91 LEU A C 1
ATOM 692 O O . LEU A 1 91 ? 7.202 -15.877 -30.983 1.00 85.06 91 LEU A O 1
ATOM 696 N N . VAL A 1 92 ? 6.513 -14.130 -32.222 1.00 85.56 92 VAL A N 1
ATOM 697 C CA . VAL A 1 92 ? 6.102 -14.903 -33.395 1.00 85.56 92 VAL A CA 1
ATOM 698 C C . VAL A 1 92 ? 7.032 -14.507 -34.525 1.00 85.56 92 VAL A C 1
ATOM 700 O O . VAL A 1 92 ? 6.961 -13.385 -35.029 1.00 85.56 92 VAL A O 1
ATOM 703 N N . GLU A 1 93 ? 7.914 -15.421 -34.908 1.00 84.44 93 GLU A N 1
ATOM 704 C CA . GLU A 1 93 ? 8.795 -15.229 -36.054 1.00 84.44 93 GLU A CA 1
ATOM 705 C C . GLU A 1 93 ? 7.963 -15.288 -37.344 1.00 84.44 93 GLU A C 1
ATOM 707 O O . GLU A 1 93 ? 7.182 -16.215 -37.556 1.00 84.44 93 GLU A O 1
ATOM 712 N N . LYS A 1 94 ? 8.072 -14.255 -38.189 1.00 81.31 94 LYS A N 1
ATOM 713 C CA . LYS A 1 94 ? 7.301 -14.124 -39.443 1.00 81.31 94 LYS A CA 1
ATOM 714 C C . LYS A 1 94 ? 8.151 -14.310 -40.707 1.00 81.31 94 LYS A C 1
ATOM 716 O O . LYS A 1 94 ? 7.745 -13.870 -41.779 1.00 81.31 94 LYS A O 1
ATOM 721 N N . GLY A 1 95 ? 9.316 -14.942 -40.602 1.00 82.31 95 GLY A N 1
ATOM 722 C CA . GLY A 1 95 ? 10.214 -15.171 -41.733 1.00 82.31 95 GLY A CA 1
ATOM 723 C C . GLY A 1 95 ? 11.150 -16.347 -41.493 1.00 82.31 95 GLY A C 1
ATOM 724 O O . GLY A 1 95 ? 11.189 -16.896 -40.395 1.00 82.31 95 GLY A O 1
ATOM 725 N N . GLU A 1 96 ? 11.891 -16.732 -42.527 1.00 78.06 96 GLU A N 1
ATOM 726 C CA . GLU A 1 96 ? 12.963 -17.718 -42.399 1.00 78.06 96 GLU A CA 1
ATOM 727 C C . GLU A 1 96 ? 14.141 -17.100 -41.624 1.00 78.06 96 GLU A C 1
ATOM 729 O O . GLU A 1 96 ? 14.475 -15.932 -41.862 1.00 78.06 96 GLU A O 1
ATOM 734 N N . PRO A 1 97 ? 14.770 -17.839 -40.692 1.00 73.12 97 PRO A N 1
ATOM 735 C CA . PRO A 1 97 ? 15.927 -17.340 -39.967 1.00 73.12 97 PRO A CA 1
ATOM 736 C C . PRO A 1 97 ? 17.047 -17.006 -40.957 1.00 73.12 97 PRO A C 1
ATOM 738 O O . PRO A 1 97 ? 17.471 -17.838 -41.761 1.00 73.12 97 PRO A O 1
ATOM 741 N N . ILE A 1 98 ? 17.526 -15.764 -40.910 1.00 73.94 98 ILE A N 1
ATOM 742 C CA . ILE A 1 98 ? 18.647 -15.322 -41.738 1.00 73.94 98 ILE A CA 1
ATOM 743 C C . ILE A 1 98 ? 19.935 -15.779 -41.049 1.00 73.94 98 ILE A C 1
ATOM 745 O O . ILE A 1 98 ? 20.436 -15.110 -40.148 1.00 73.94 98 ILE A O 1
ATOM 749 N N . GLY A 1 99 ? 20.460 -16.926 -41.478 1.00 69.81 99 GLY A N 1
ATOM 750 C CA . GLY A 1 99 ? 21.737 -17.477 -41.020 1.00 69.81 99 GLY A CA 1
ATOM 751 C C . GLY A 1 99 ? 21.650 -18.949 -40.620 1.00 69.81 99 GLY A C 1
ATOM 752 O O . GLY A 1 99 ? 20.596 -19.439 -40.222 1.00 69.81 99 GLY A O 1
ATOM 753 N N . ALA A 1 100 ? 22.769 -19.669 -40.745 1.00 65.06 100 ALA A N 1
ATOM 754 C CA . ALA A 1 100 ? 22.888 -21.031 -40.230 1.00 65.06 100 ALA A CA 1
ATOM 755 C C . ALA A 1 100 ? 22.701 -21.029 -38.700 1.00 65.06 100 ALA A C 1
ATOM 757 O O . ALA A 1 100 ? 23.139 -20.073 -38.053 1.00 65.06 100 ALA A O 1
ATOM 758 N N . PRO A 1 101 ? 22.085 -22.071 -38.108 1.00 61.47 101 PRO A N 1
ATOM 759 C CA . PRO A 1 101 ? 21.989 -22.171 -36.661 1.00 61.47 101 PRO A CA 1
ATOM 760 C C . PRO A 1 101 ? 23.404 -22.138 -36.087 1.00 61.47 101 PRO A C 1
ATOM 762 O O . PRO A 1 101 ? 24.240 -22.977 -36.428 1.00 61.47 101 PRO A O 1
ATOM 765 N N . VAL A 1 102 ? 23.678 -21.153 -35.232 1.00 62.62 102 VAL A N 1
ATOM 766 C CA . VAL A 1 102 ? 24.860 -21.195 -34.379 1.00 62.62 102 VAL A CA 1
ATOM 767 C C . VAL A 1 102 ? 24.591 -22.350 -33.425 1.00 62.62 102 VAL A C 1
ATOM 769 O O . VAL A 1 102 ? 23.760 -22.240 -32.527 1.00 62.62 102 VAL A O 1
ATOM 772 N N . MET A 1 103 ? 25.195 -23.504 -33.704 1.00 58.97 103 MET A N 1
ATOM 773 C CA . MET A 1 103 ? 25.263 -24.584 -32.733 1.00 58.97 103 MET A CA 1
ATOM 774 C C . MET A 1 103 ? 25.994 -24.004 -31.527 1.00 58.97 103 MET A C 1
ATOM 776 O O . MET A 1 103 ? 27.181 -23.700 -31.609 1.00 58.97 103 MET A O 1
ATOM 780 N N . GLU A 1 104 ? 25.265 -23.772 -30.444 1.00 60.31 104 GLU A N 1
ATOM 781 C CA . GLU A 1 104 ? 25.865 -23.494 -29.151 1.00 60.31 104 GLU A CA 1
ATOM 782 C C . GLU A 1 104 ? 26.610 -24.780 -28.773 1.00 60.31 104 GLU A C 1
ATOM 784 O O . GLU A 1 104 ? 25.990 -25.802 -28.463 1.00 60.31 104 GLU A O 1
ATOM 789 N N . GLU A 1 105 ? 27.937 -24.791 -28.941 1.00 50.31 105 GLU A N 1
ATOM 790 C CA . GLU A 1 105 ? 28.768 -25.859 -28.398 1.00 50.31 105 GLU A CA 1
ATOM 791 C C . GLU A 1 105 ? 28.485 -25.894 -26.899 1.00 50.31 105 GLU A C 1
ATOM 793 O O . GLU A 1 105 ? 28.799 -24.952 -26.174 1.00 50.31 105 GLU A O 1
ATOM 798 N N . ALA A 1 106 ? 27.818 -26.954 -26.446 1.00 56.59 106 ALA A N 1
ATOM 799 C CA . ALA A 1 106 ? 27.589 -27.175 -25.034 1.00 56.59 106 ALA A CA 1
ATOM 800 C C . ALA A 1 106 ? 28.955 -27.214 -24.340 1.00 56.59 106 ALA A C 1
ATOM 802 O O . ALA A 1 106 ? 29.714 -28.171 -24.520 1.00 56.59 106 ALA A O 1
ATOM 803 N N . GLU A 1 107 ? 29.275 -26.176 -23.565 1.00 58.84 107 GLU A N 1
ATOM 804 C CA . GLU A 1 107 ? 30.435 -26.209 -22.684 1.00 58.84 107 GLU A CA 1
ATOM 805 C C . GLU A 1 107 ? 30.309 -27.452 -21.787 1.00 58.84 107 GLU A C 1
ATOM 807 O O . GLU A 1 107 ? 29.250 -27.675 -21.183 1.00 58.84 107 GLU A O 1
ATOM 812 N N . PRO A 1 108 ? 31.343 -28.309 -21.709 1.00 58.50 108 PRO A N 1
ATOM 813 C CA . PRO A 1 108 ? 31.282 -29.489 -20.868 1.00 58.50 108 PRO A CA 1
ATOM 814 C C . PRO A 1 108 ? 31.112 -29.041 -19.415 1.00 58.50 108 PRO A C 1
ATOM 816 O O . PRO A 1 108 ? 31.985 -28.386 -18.845 1.00 58.50 108 PRO A O 1
ATOM 819 N N . GLN A 1 109 ? 29.977 -29.402 -18.812 1.00 65.56 109 GLN A N 1
ATOM 820 C CA . GLN A 1 109 ? 29.748 -29.191 -17.387 1.00 65.56 109 GLN A CA 1
ATOM 821 C C . GLN A 1 109 ? 30.871 -29.889 -16.605 1.00 65.56 109 GLN A C 1
ATOM 823 O O . GLN A 1 109 ? 31.140 -31.069 -16.862 1.00 65.56 109 GLN A O 1
ATOM 828 N N . PRO A 1 110 ? 31.541 -29.205 -15.660 1.00 62.47 110 PRO A N 1
ATOM 829 C CA . PRO A 1 110 ? 32.540 -29.855 -14.832 1.00 62.47 110 PRO A CA 1
ATOM 830 C C . PRO A 1 110 ? 31.859 -30.964 -14.028 1.00 62.47 110 PRO A C 1
ATOM 832 O O . PRO A 1 110 ? 30.852 -30.734 -13.356 1.00 62.47 110 PRO A O 1
ATOM 835 N N . ALA A 1 111 ? 32.405 -32.177 -14.125 1.00 62.91 111 ALA A N 1
ATOM 836 C CA . ALA A 1 111 ? 31.979 -33.307 -13.318 1.00 62.91 111 ALA A CA 1
ATOM 837 C C . ALA A 1 111 ? 32.145 -32.938 -11.840 1.00 62.91 111 ALA A C 1
ATOM 839 O O . ALA A 1 111 ? 33.264 -32.774 -11.351 1.00 62.91 111 ALA A O 1
ATOM 840 N N . ILE A 1 112 ? 31.024 -32.767 -11.147 1.00 63.56 112 ILE A N 1
ATOM 841 C CA . ILE A 1 112 ? 31.011 -32.595 -9.700 1.00 63.56 112 ILE A CA 1
ATOM 842 C C . ILE A 1 112 ? 31.306 -33.981 -9.115 1.00 63.56 112 ILE A C 1
ATOM 844 O O . ILE A 1 112 ? 30.509 -34.905 -9.289 1.00 63.56 112 ILE A O 1
ATOM 848 N N . GLY A 1 113 ? 32.490 -34.125 -8.520 1.00 51.00 113 GLY A N 1
ATOM 849 C CA . GLY A 1 113 ? 32.860 -35.251 -7.658 1.00 51.00 113 GLY A CA 1
ATOM 850 C C . GLY A 1 113 ? 32.391 -35.039 -6.228 1.00 51.00 113 GLY A C 1
ATOM 851 O O . GLY A 1 113 ? 32.280 -33.860 -5.818 1.00 51.00 113 GLY A O 1
#

Secondary structure (DSSP, 8-state):
-HHHHHHHHHHHHHTTPPPPP-------HHHHHHSSS-HHHHHHHS-HHHHHHHHHHHT------SHHHHHHHTPPPSSGGGSHH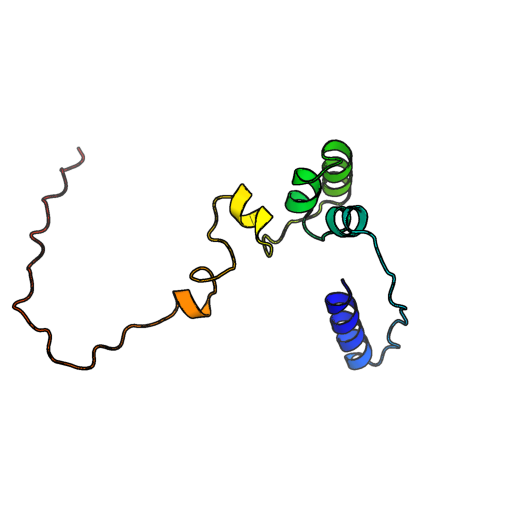HHT------S--SS-------PPPP---

Radius of gyration: 24.16 Å; Cα contacts (8 Å, |Δi|>4): 63; chains: 1; bounding box: 62×51×59 Å